Protein AF-A0A848LZT4-F1 (afdb_monomer_lite)

Structure (mmCIF, N/CA/C/O backbone):
data_AF-A0A848LZT4-F1
#
_entry.id   AF-A0A848LZT4-F1
#
loop_
_atom_site.group_PDB
_atom_site.id
_atom_site.type_symbol
_atom_site.label_atom_id
_atom_site.label_alt_id
_atom_site.label_comp_id
_atom_site.label_asym_id
_atom_site.label_entity_id
_atom_site.label_seq_id
_atom_site.pdbx_PDB_ins_code
_atom_site.Cartn_x
_atom_site.Cartn_y
_atom_site.Cartn_z
_atom_site.occupancy
_atom_site.B_iso_or_equiv
_atom_site.auth_seq_id
_atom_site.auth_comp_id
_atom_site.auth_asym_id
_atom_site.auth_atom_id
_atom_site.pdbx_PDB_model_num
ATOM 1 N N . MET A 1 1 ? 9.030 4.819 -21.493 1.00 49.38 1 MET A N 1
ATOM 2 C CA . MET A 1 1 ? 9.426 3.536 -20.877 1.00 49.38 1 MET A CA 1
ATOM 3 C C . MET A 1 1 ? 9.762 3.845 -19.435 1.00 49.38 1 MET A C 1
ATOM 5 O O . MET A 1 1 ? 10.498 4.800 -19.230 1.00 49.38 1 MET A O 1
ATOM 9 N N . GLY A 1 2 ? 9.163 3.112 -18.496 1.00 55.97 2 GLY A N 1
ATOM 10 C CA . GLY A 1 2 ? 9.463 3.181 -17.070 1.00 55.97 2 GLY A CA 1
ATOM 11 C C . GLY A 1 2 ? 9.142 4.499 -16.359 1.00 55.97 2 GLY A C 1
ATOM 12 O O . GLY A 1 2 ? 10.061 5.237 -16.019 1.00 55.97 2 GLY A O 1
ATOM 13 N N . GLU A 1 3 ? 7.863 4.843 -16.178 1.00 68.44 3 GLU A N 1
ATOM 14 C CA . GLU A 1 3 ? 7.482 6.016 -15.365 1.00 68.44 3 GLU A CA 1
ATOM 15 C C . GLU A 1 3 ? 6.528 5.650 -14.220 1.00 68.44 3 GLU A C 1
ATOM 17 O O . GLU A 1 3 ? 5.962 6.545 -13.590 1.00 68.44 3 GLU A O 1
ATOM 22 N N . TYR A 1 4 ? 6.323 4.355 -13.953 1.00 86.31 4 TYR A N 1
ATOM 23 C CA . TYR A 1 4 ? 5.372 3.902 -12.946 1.00 86.31 4 TYR A CA 1
ATOM 24 C C . TYR A 1 4 ? 6.027 3.738 -11.582 1.00 86.31 4 TYR A C 1
ATOM 26 O O . TYR A 1 4 ? 7.185 3.350 -11.496 1.00 86.31 4 TYR A O 1
ATOM 34 N N . PHE A 1 5 ? 5.292 3.988 -10.498 1.00 90.94 5 PHE A N 1
ATOM 35 C CA . PHE A 1 5 ? 5.775 3.692 -9.148 1.00 90.94 5 PHE A CA 1
ATOM 36 C C . PHE A 1 5 ? 4.751 2.905 -8.335 1.00 90.94 5 PHE A C 1
ATOM 38 O O . PHE A 1 5 ? 3.547 2.945 -8.594 1.00 90.94 5 PHE A O 1
ATOM 45 N N . LYS A 1 6 ? 5.248 2.203 -7.319 1.00 93.00 6 LYS A N 1
ATOM 46 C CA . LYS A 1 6 ? 4.436 1.650 -6.231 1.00 93.00 6 LYS A CA 1
ATOM 47 C C . LYS A 1 6 ? 4.947 2.184 -4.904 1.00 93.00 6 LYS A C 1
ATOM 49 O O . LYS A 1 6 ? 6.094 2.633 -4.809 1.00 93.00 6 LYS A O 1
ATOM 54 N N . VAL A 1 7 ? 4.104 2.108 -3.880 1.00 94.44 7 VAL A N 1
ATOM 55 C CA . VAL A 1 7 ? 4.517 2.368 -2.499 1.00 94.44 7 VAL A CA 1
ATOM 56 C C . VAL A 1 7 ? 4.701 1.032 -1.799 1.00 94.44 7 VAL A C 1
ATOM 58 O O . VAL A 1 7 ? 3.796 0.204 -1.793 1.00 94.44 7 VAL A O 1
ATOM 61 N N . PHE A 1 8 ? 5.868 0.820 -1.210 1.00 95.38 8 PHE A N 1
ATOM 62 C CA . PHE A 1 8 ? 6.237 -0.427 -0.558 1.00 95.38 8 PHE A CA 1
ATOM 63 C C . PHE A 1 8 ? 6.436 -0.205 0.931 1.00 95.38 8 PHE A C 1
ATOM 65 O O . PHE A 1 8 ? 7.190 0.680 1.336 1.00 95.38 8 PHE A O 1
ATOM 72 N N . ASN A 1 9 ? 5.832 -1.067 1.735 1.00 97.00 9 ASN A N 1
ATOM 73 C CA . ASN A 1 9 ? 6.177 -1.238 3.132 1.00 97.00 9 ASN A CA 1
ATOM 74 C C . ASN A 1 9 ? 7.187 -2.378 3.268 1.00 97.00 9 ASN A C 1
ATOM 76 O O . ASN A 1 9 ? 6.864 -3.547 3.047 1.00 97.00 9 ASN A O 1
ATOM 80 N N . LEU A 1 10 ? 8.415 -2.027 3.635 1.00 95.50 10 LEU A N 1
ATOM 81 C CA . LEU A 1 10 ? 9.546 -2.950 3.648 1.00 95.50 10 LEU A CA 1
ATOM 82 C C . LEU A 1 10 ? 9.508 -3.913 4.838 1.00 95.50 10 LEU A C 1
ATOM 84 O O . LEU A 1 10 ? 10.024 -5.024 4.738 1.00 95.50 10 LEU A O 1
ATOM 88 N N . ASP A 1 11 ? 8.893 -3.503 5.947 1.00 95.19 11 ASP A N 1
ATOM 89 C CA . ASP A 1 11 ? 8.810 -4.317 7.162 1.00 95.19 11 ASP A CA 1
ATOM 90 C C . ASP A 1 11 ? 7.744 -5.403 7.038 1.00 95.19 11 ASP A C 1
ATOM 92 O O . ASP A 1 11 ? 7.955 -6.538 7.464 1.00 95.19 11 ASP A O 1
ATOM 96 N N . ARG A 1 12 ? 6.607 -5.068 6.421 1.00 94.81 12 ARG A N 1
ATOM 97 C CA . ARG A 1 12 ? 5.489 -6.001 6.227 1.00 94.81 12 ARG A CA 1
ATOM 98 C C . ARG A 1 12 ? 5.496 -6.724 4.887 1.00 94.81 12 ARG A C 1
ATOM 100 O O . ARG A 1 12 ? 4.722 -7.660 4.721 1.00 94.81 12 ARG A O 1
ATOM 107 N N . ARG A 1 13 ? 6.360 -6.308 3.955 1.00 95.56 13 ARG A N 1
ATOM 108 C CA . ARG A 1 13 ? 6.344 -6.744 2.549 1.00 95.56 13 ARG A CA 1
ATOM 109 C C . ARG A 1 13 ? 4.976 -6.512 1.902 1.00 95.56 13 ARG A C 1
ATOM 111 O O . ARG A 1 13 ? 4.432 -7.364 1.211 1.00 95.56 13 ARG A O 1
ATOM 118 N N . GLU A 1 14 ? 4.404 -5.341 2.146 1.00 96.75 14 GLU A N 1
ATOM 119 C CA . GLU A 1 14 ? 3.117 -4.945 1.570 1.00 96.75 14 GLU A CA 1
ATOM 120 C C . GLU A 1 14 ? 3.350 -3.926 0.458 1.00 96.75 14 GLU A C 1
ATOM 122 O O . GLU A 1 14 ? 4.262 -3.099 0.549 1.00 96.75 14 GLU A O 1
ATOM 127 N N . VAL A 1 15 ? 2.531 -3.977 -0.588 1.00 95.56 15 VAL A N 1
ATOM 128 C CA . VAL A 1 15 ? 2.576 -3.021 -1.693 1.00 95.56 15 VAL A CA 1
ATOM 129 C C . VAL A 1 15 ? 1.232 -2.325 -1.858 1.00 95.56 15 VAL A C 1
ATOM 131 O O . VAL A 1 15 ? 0.172 -2.919 -1.667 1.00 95.56 15 VAL A O 1
ATOM 134 N N . LEU A 1 16 ? 1.308 -1.043 -2.196 1.00 93.88 16 LEU A N 1
ATOM 135 C CA . LEU A 1 16 ? 0.192 -0.213 -2.603 1.00 93.88 16 LEU A CA 1
ATOM 136 C C . LEU A 1 16 ? 0.403 0.208 -4.058 1.00 93.88 16 LEU A C 1
ATOM 138 O O . LEU A 1 16 ? 1.470 0.713 -4.422 1.00 93.88 16 LEU A O 1
ATOM 142 N N . ASP A 1 17 ? -0.630 0.015 -4.865 1.00 91.44 17 ASP A N 1
ATOM 143 C CA . ASP A 1 17 ? -0.713 0.313 -6.284 1.00 91.44 17 ASP A CA 1
ATOM 144 C C . ASP A 1 17 ? -1.493 1.621 -6.503 1.00 91.44 17 ASP A C 1
ATOM 146 O O . ASP A 1 17 ? -2.729 1.630 -6.465 1.00 91.44 17 ASP A O 1
ATOM 150 N N . PRO A 1 18 ? -0.799 2.739 -6.788 1.00 90.12 18 PRO A N 1
ATOM 151 C CA . PRO A 1 18 ? -1.432 4.020 -7.087 1.00 90.12 18 PRO A CA 1
ATOM 152 C C . PRO A 1 18 ? -2.488 3.974 -8.200 1.00 90.12 18 PRO A C 1
ATOM 154 O O . PRO A 1 18 ? -3.432 4.770 -8.180 1.00 90.12 18 PRO A O 1
ATOM 157 N N . SER A 1 19 ? -2.360 3.044 -9.156 1.00 86.19 19 SER A N 1
ATOM 158 C CA . SER A 1 19 ? -3.293 2.922 -10.281 1.00 86.19 19 SER A CA 1
ATOM 159 C C . SER A 1 19 ? -4.675 2.418 -9.856 1.00 86.19 19 SER A C 1
ATOM 161 O O . SER A 1 19 ? -5.680 2.819 -10.444 1.00 86.19 19 SER A O 1
ATOM 163 N N . LEU A 1 20 ? -4.740 1.600 -8.800 1.00 87.00 20 LEU A N 1
ATOM 164 C CA . LEU A 1 20 ? -6.001 1.124 -8.227 1.00 87.00 20 LEU A CA 1
ATOM 165 C C . LEU A 1 20 ? -6.682 2.214 -7.397 1.00 87.00 20 LEU A C 1
ATOM 167 O O . LEU A 1 20 ? -7.908 2.305 -7.370 1.00 87.00 20 LEU A O 1
ATOM 171 N N . LEU A 1 21 ? -5.894 3.098 -6.787 1.00 86.31 21 LEU A N 1
ATOM 172 C CA . LEU A 1 21 ? -6.409 4.169 -5.946 1.00 86.31 21 LEU A CA 1
ATOM 173 C C . LEU A 1 21 ? -6.885 5.387 -6.728 1.00 86.31 21 LEU A C 1
ATOM 175 O O . LEU A 1 21 ? -7.637 6.173 -6.177 1.00 86.31 21 LEU A O 1
ATOM 179 N N . GLY A 1 22 ? -6.510 5.598 -7.987 1.00 79.75 22 GLY A N 1
ATOM 180 C CA . GLY A 1 22 ? -6.833 6.882 -8.600 1.00 79.75 22 GLY A CA 1
ATOM 181 C C . GLY A 1 22 ? -6.256 7.110 -9.981 1.00 79.75 22 GLY A C 1
ATOM 182 O O . GLY A 1 22 ? -6.190 6.212 -10.821 1.00 79.75 22 GLY A O 1
ATOM 183 N N . GLN A 1 23 ? -5.899 8.364 -10.225 1.00 66.31 23 GLN A N 1
ATOM 184 C CA . GLN A 1 23 ? -5.009 8.763 -11.304 1.00 66.31 23 GLN A CA 1
ATOM 185 C C . GLN A 1 23 ? -3.673 9.092 -10.657 1.00 66.31 23 GLN A C 1
ATOM 187 O O . GLN A 1 23 ? -3.617 9.899 -9.737 1.00 66.31 23 GLN A O 1
ATOM 192 N N . GLY A 1 24 ? -2.609 8.435 -11.086 1.00 61.47 24 GLY A N 1
ATOM 193 C CA . GLY A 1 24 ? -1.299 8.645 -10.491 1.00 61.47 24 GLY A CA 1
ATOM 194 C C . GLY A 1 24 ? -0.421 7.482 -10.841 1.00 61.47 24 GLY A C 1
ATOM 195 O O . GLY A 1 24 ? -0.244 6.563 -10.059 1.00 61.47 24 GLY A O 1
ATOM 196 N N . LEU A 1 25 ? 0.036 7.493 -12.077 1.00 70.62 25 LEU A N 1
ATOM 197 C CA . LEU A 1 25 ? 0.943 6.481 -12.566 1.00 70.62 25 LEU A CA 1
ATOM 198 C C . LEU A 1 25 ? 2.382 6.924 -12.303 1.00 70.62 25 LEU A C 1
ATOM 200 O O . LEU A 1 25 ? 3.211 6.087 -11.980 1.00 70.62 25 LEU A O 1
ATOM 204 N N . LYS A 1 26 ? 2.641 8.236 -12.318 1.00 84.19 26 LYS A N 1
ATOM 205 C CA . LYS A 1 26 ? 3.978 8.818 -12.224 1.00 84.19 26 LYS A CA 1
ATOM 206 C C . LYS A 1 26 ? 4.197 9.520 -10.883 1.00 84.19 26 LYS A C 1
ATOM 208 O O . LYS A 1 26 ? 3.250 10.106 -10.358 1.00 84.19 26 LYS A O 1
ATOM 213 N N . PRO A 1 27 ? 5.429 9.559 -10.340 1.00 79.50 27 PRO A N 1
ATOM 214 C CA . PRO A 1 27 ? 5.707 10.246 -9.074 1.00 79.50 27 PRO A CA 1
ATOM 215 C C . PRO A 1 27 ? 5.264 11.718 -9.046 1.00 79.50 27 PRO A C 1
ATOM 217 O O . PRO A 1 27 ? 4.800 12.206 -8.019 1.00 79.50 27 PRO A O 1
ATOM 220 N N . GLY A 1 28 ? 5.342 12.421 -10.183 1.00 78.44 28 GLY A N 1
ATOM 221 C CA . GLY A 1 28 ? 4.885 13.812 -10.306 1.00 78.44 28 GLY A CA 1
ATOM 222 C C . GLY A 1 28 ? 3.376 14.010 -10.101 1.00 78.44 28 GLY A C 1
ATOM 223 O O . GLY A 1 28 ? 2.947 15.114 -9.769 1.00 78.44 28 GLY A O 1
ATOM 224 N N . ASP A 1 29 ? 2.577 12.949 -10.233 1.00 78.38 29 ASP A N 1
ATOM 225 C CA . ASP A 1 29 ? 1.125 12.988 -10.038 1.00 78.38 29 ASP A CA 1
ATOM 226 C C . ASP A 1 29 ? 0.718 12.768 -8.574 1.00 78.38 29 ASP A C 1
ATOM 228 O O . ASP A 1 29 ? -0.457 12.916 -8.240 1.00 78.38 29 ASP A O 1
ATOM 232 N N . LEU A 1 30 ? 1.664 12.430 -7.685 1.00 79.31 30 LEU A N 1
ATOM 233 C CA . LEU A 1 30 ? 1.381 12.064 -6.293 1.00 79.31 30 LEU A CA 1
ATOM 234 C C . LEU A 1 30 ? 0.525 13.122 -5.580 1.00 79.31 30 LEU A C 1
ATOM 236 O O . LEU A 1 30 ? -0.477 12.788 -4.955 1.00 79.31 30 LEU A O 1
ATOM 240 N N . GLY A 1 31 ? 0.870 14.403 -5.738 1.00 73.88 31 GLY A N 1
ATOM 241 C CA . GLY A 1 31 ? 0.141 15.515 -5.117 1.00 73.88 31 GLY A CA 1
ATOM 242 C C . GLY A 1 31 ? -1.256 15.772 -5.696 1.00 73.88 31 GLY A C 1
ATOM 243 O O . GLY A 1 31 ? -2.000 16.572 -5.139 1.00 73.88 31 GLY A O 1
ATOM 244 N N . ARG A 1 32 ? -1.616 15.120 -6.808 1.00 80.62 32 ARG A N 1
ATOM 245 C CA . ARG A 1 32 ? -2.929 15.229 -7.464 1.00 80.62 32 ARG A CA 1
ATOM 246 C C . ARG A 1 32 ? -3.804 13.996 -7.232 1.00 80.62 32 ARG A C 1
ATOM 248 O O . ARG A 1 32 ? -4.992 14.032 -7.539 1.00 80.62 32 ARG A O 1
ATOM 255 N N . ASN A 1 33 ? -3.240 12.917 -6.689 1.00 85.12 33 ASN A N 1
ATOM 256 C CA . ASN A 1 33 ? -3.970 11.693 -6.392 1.00 85.12 33 ASN A CA 1
ATOM 257 C C . ASN A 1 33 ? -4.548 11.748 -4.970 1.00 85.12 33 ASN A C 1
ATOM 259 O O . ASN A 1 33 ? -3.954 11.238 -4.020 1.00 85.12 33 ASN A O 1
ATOM 263 N N . GLU A 1 34 ? -5.718 12.375 -4.832 1.00 88.25 34 GLU A N 1
ATOM 264 C CA . GLU A 1 34 ? -6.409 12.549 -3.546 1.00 88.25 34 GLU A CA 1
ATOM 265 C C . GLU A 1 34 ? -6.558 11.224 -2.786 1.00 88.25 34 GLU A C 1
ATOM 267 O O . GLU A 1 34 ? -6.181 11.123 -1.623 1.00 88.25 34 GLU A O 1
ATOM 272 N N . ARG A 1 35 ? -7.004 10.167 -3.465 1.00 89.25 35 ARG A N 1
ATOM 273 C CA . ARG A 1 35 ? -7.227 8.848 -2.859 1.00 89.25 35 ARG A CA 1
ATOM 274 C C . ARG A 1 35 ? -5.948 8.166 -2.397 1.00 89.25 35 ARG A C 1
ATOM 276 O O . ARG A 1 35 ? -5.961 7.505 -1.363 1.00 89.25 35 ARG A O 1
ATOM 283 N N . LEU A 1 36 ? -4.839 8.337 -3.115 1.00 91.31 36 LEU A N 1
ATOM 284 C CA . LEU A 1 36 ? -3.540 7.864 -2.641 1.00 91.31 36 LEU A CA 1
ATOM 285 C C . LEU A 1 36 ? -3.101 8.626 -1.388 1.00 91.31 36 LEU A C 1
ATOM 287 O O . LEU A 1 36 ? -2.618 8.013 -0.441 1.00 91.31 36 LEU A O 1
ATOM 291 N N . MET A 1 37 ? -3.325 9.938 -1.336 1.00 91.31 37 MET A N 1
ATOM 292 C CA . MET A 1 37 ? -3.026 10.727 -0.140 1.00 91.31 37 MET A CA 1
ATOM 293 C C . MET A 1 37 ? -3.913 10.335 1.047 1.00 91.31 37 MET A C 1
ATOM 295 O O . MET A 1 37 ? -3.416 10.214 2.168 1.00 91.31 37 MET A O 1
ATOM 299 N N . MET A 1 38 ? -5.197 10.063 0.811 1.00 91.88 38 MET A N 1
ATOM 300 C CA . MET A 1 38 ? -6.119 9.532 1.817 1.00 91.88 38 MET A CA 1
ATOM 301 C C . MET A 1 38 ? -5.682 8.147 2.305 1.00 91.88 38 MET A C 1
ATOM 303 O O . MET A 1 38 ? -5.624 7.925 3.510 1.00 91.88 38 MET A O 1
ATOM 307 N N . ALA A 1 39 ? -5.297 7.248 1.395 1.00 93.56 39 ALA A N 1
ATOM 308 C CA . ALA A 1 39 ? -4.772 5.923 1.717 1.00 93.56 39 ALA A CA 1
ATOM 309 C C . ALA A 1 39 ? -3.497 5.989 2.560 1.00 93.56 39 ALA A C 1
ATOM 311 O O . ALA A 1 39 ? -3.411 5.333 3.596 1.00 93.56 39 ALA A O 1
ATOM 312 N N . LEU A 1 40 ? -2.529 6.824 2.175 1.00 93.75 40 LEU A N 1
ATOM 313 C CA . LEU A 1 40 ? -1.315 7.031 2.965 1.00 93.75 40 LEU A CA 1
ATOM 314 C C . LEU A 1 40 ? 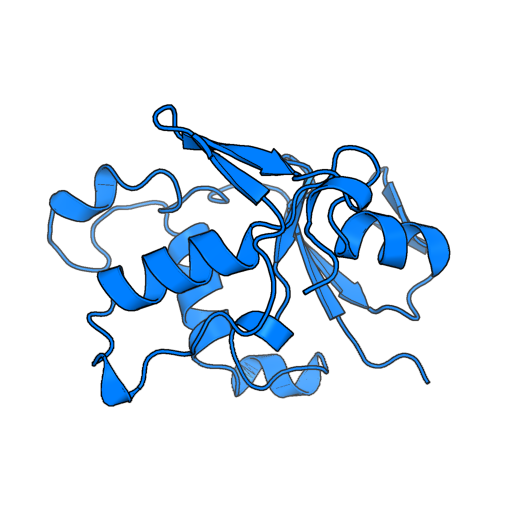-1.640 7.640 4.331 1.00 93.75 40 LEU A C 1
ATOM 316 O O . LEU A 1 40 ? -1.102 7.196 5.338 1.00 93.75 40 LEU A O 1
ATOM 320 N N . THR A 1 41 ? -2.565 8.597 4.396 1.00 91.88 41 THR A N 1
ATOM 321 C CA . THR A 1 41 ? -3.009 9.183 5.668 1.00 91.88 41 THR A CA 1
ATOM 322 C C . THR A 1 41 ? -3.635 8.119 6.570 1.00 91.88 41 THR A C 1
ATOM 324 O O . THR A 1 41 ? -3.296 8.040 7.748 1.00 91.88 41 THR A O 1
ATOM 327 N N . TYR A 1 42 ? -4.489 7.261 6.012 1.00 92.06 42 TYR A N 1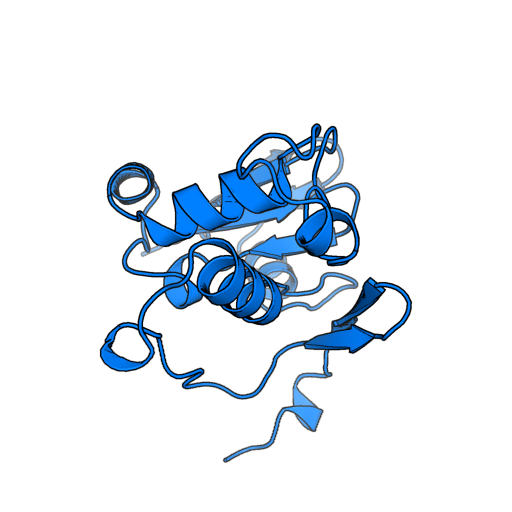
ATOM 328 C CA . TYR A 1 42 ? -5.162 6.171 6.713 1.00 92.06 42 TYR A CA 1
ATOM 329 C C . TYR A 1 42 ? -4.181 5.115 7.240 1.00 92.06 42 TYR A C 1
ATOM 331 O O . TYR A 1 42 ? -4.228 4.738 8.411 1.00 92.06 42 TYR A O 1
ATOM 339 N N . LEU A 1 43 ? -3.243 4.680 6.394 1.00 94.94 43 LEU A N 1
ATOM 340 C CA . LEU A 1 43 ? -2.238 3.664 6.716 1.00 94.94 43 LEU A CA 1
ATOM 341 C C . LEU A 1 43 ? -1.198 4.150 7.733 1.00 94.94 43 LEU A C 1
ATOM 343 O O . LEU A 1 43 ? -0.719 3.359 8.546 1.00 94.94 43 LEU A O 1
ATOM 347 N N . LEU A 1 44 ? -0.822 5.430 7.680 1.00 94.00 44 LEU A N 1
ATOM 348 C CA . LEU A 1 44 ? 0.232 6.007 8.523 1.00 94.00 44 LEU A CA 1
ATOM 349 C C . LEU A 1 44 ? -0.288 6.551 9.859 1.00 94.00 44 LEU A C 1
ATOM 351 O O . LEU A 1 44 ? 0.506 6.765 10.784 1.00 94.00 44 LEU A O 1
ATOM 355 N N . ALA A 1 45 ? -1.599 6.776 9.974 1.00 89.31 45 ALA A N 1
ATOM 356 C CA . ALA A 1 45 ? -2.225 7.346 11.159 1.00 89.31 45 ALA A CA 1
ATOM 357 C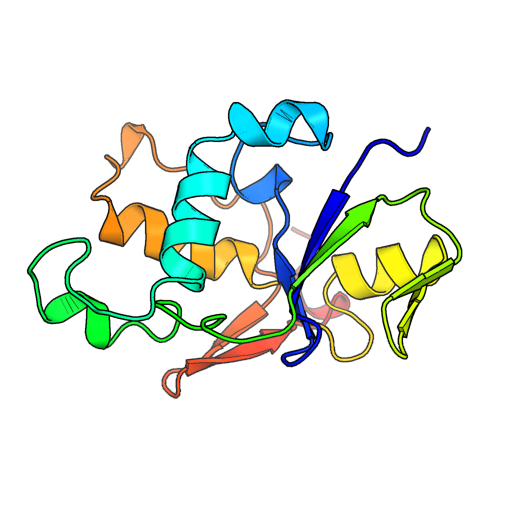 C . ALA A 1 45 ? -1.858 6.565 12.431 1.00 89.31 45 ALA A C 1
ATOM 359 O O . ALA A 1 45 ? -2.079 5.363 12.532 1.00 89.31 45 ALA A O 1
ATOM 360 N N . ARG A 1 46 ? -1.302 7.258 13.431 1.00 77.94 46 ARG A N 1
ATOM 361 C CA . ARG A 1 46 ? -0.925 6.650 14.721 1.00 77.94 46 ARG A CA 1
ATOM 362 C C . ARG A 1 46 ? -1.967 6.849 15.817 1.00 77.94 46 ARG A C 1
ATOM 364 O O . ARG A 1 46 ? -2.065 6.036 16.730 1.00 77.94 46 ARG A O 1
ATOM 371 N N . SER A 1 47 ? -2.722 7.944 15.765 1.00 66.81 47 SER A N 1
ATOM 372 C CA . SER A 1 47 ? -3.748 8.274 16.755 1.00 66.81 47 SER A CA 1
ATOM 373 C C . SER A 1 47 ? -5.116 8.375 16.091 1.00 66.81 47 SER A C 1
ATOM 375 O O . SER A 1 47 ? -5.291 9.070 15.092 1.00 66.81 47 SER A O 1
ATOM 377 N N . GLY A 1 48 ? -6.106 7.699 16.679 1.00 56.34 48 GLY A N 1
ATOM 378 C CA . GLY A 1 48 ? -7.481 7.587 16.174 1.00 56.34 48 GLY A CA 1
ATOM 379 C C . GLY A 1 48 ? -8.327 8.860 16.273 1.00 56.34 48 GLY A C 1
ATOM 380 O O . GLY A 1 48 ? -9.543 8.768 16.405 1.00 56.34 48 GLY A O 1
ATOM 381 N N . THR A 1 49 ? -7.709 10.040 16.262 1.00 53.78 49 THR A N 1
ATOM 382 C CA . THR A 1 49 ? -8.404 11.334 16.332 1.00 53.78 49 THR A CA 1
ATOM 383 C C . THR A 1 49 ? -8.636 11.967 14.966 1.00 53.78 49 THR A C 1
ATOM 385 O O . THR A 1 49 ? -9.250 13.025 14.917 1.00 53.78 49 THR A O 1
ATOM 388 N N . LEU A 1 50 ? -8.208 11.334 13.866 1.00 56.56 50 LEU A N 1
ATOM 389 C CA . LEU A 1 50 ? -8.443 11.859 12.514 1.00 56.56 50 LEU A CA 1
ATOM 390 C C . LEU A 1 50 ? -9.937 12.075 12.200 1.00 56.56 50 LEU A C 1
ATOM 392 O O . LEU A 1 50 ? -10.251 12.974 11.432 1.00 56.56 50 LEU A O 1
ATOM 396 N N . SER A 1 51 ? -10.851 11.319 12.827 1.00 54.47 51 SER A N 1
ATOM 397 C CA . SER A 1 51 ? -12.306 11.492 12.649 1.00 54.47 51 SER A CA 1
ATOM 398 C C . SER A 1 51 ? -13.139 11.459 13.941 1.00 54.47 51 SER A C 1
ATOM 400 O O . SER A 1 51 ? -14.364 11.406 13.884 1.00 54.47 51 SER A O 1
ATOM 402 N N . GLY A 1 52 ? -12.520 11.490 15.128 1.00 51.00 52 GLY A N 1
ATOM 403 C CA . GLY A 1 52 ? -13.245 11.587 16.409 1.00 51.00 52 GLY A CA 1
ATOM 404 C C . GLY A 1 52 ? -14.153 10.398 16.779 1.00 51.00 52 GLY A C 1
ATOM 405 O O . GLY A 1 52 ? -14.799 10.441 17.826 1.00 51.00 52 GLY A O 1
ATOM 406 N N . THR A 1 53 ? -14.201 9.321 15.986 1.00 53.31 53 THR A N 1
ATOM 407 C CA . THR A 1 53 ? -15.068 8.160 16.245 1.00 53.31 53 THR A CA 1
ATOM 408 C C . THR A 1 53 ? -14.253 6.892 16.522 1.00 53.31 53 THR A C 1
ATOM 410 O O . THR A 1 53 ? -13.356 6.508 15.775 1.00 53.31 53 THR A O 1
ATOM 413 N N . ARG A 1 54 ? -14.573 6.194 17.624 1.00 58.56 54 ARG A N 1
ATOM 414 C CA . ARG A 1 54 ? -13.901 4.942 18.040 1.00 58.56 54 ARG A CA 1
ATOM 415 C C . ARG A 1 54 ? -14.075 3.780 17.052 1.00 58.56 54 ARG A C 1
ATOM 417 O O . ARG A 1 54 ? -13.321 2.817 17.134 1.00 58.56 54 ARG A O 1
ATOM 424 N N . ARG A 1 55 ? -15.058 3.850 16.148 1.00 60.56 55 ARG A N 1
ATOM 425 C CA . ARG A 1 55 ? -15.468 2.740 15.270 1.00 60.56 55 ARG A CA 1
ATOM 426 C C . ARG A 1 55 ? -14.349 2.279 14.330 1.00 60.56 55 ARG A C 1
ATOM 428 O O . ARG A 1 55 ? -14.219 1.087 14.095 1.00 60.56 55 ARG A O 1
ATOM 435 N N . HIS A 1 56 ? -13.502 3.198 13.874 1.00 64.19 56 HIS A N 1
ATOM 436 C CA . HIS A 1 56 ? -12.442 2.897 12.906 1.00 64.19 56 HIS A CA 1
ATOM 437 C C . HIS A 1 56 ? -11.131 2.421 13.546 1.00 64.19 56 HIS A C 1
ATOM 439 O O . HIS A 1 56 ? -10.239 1.963 12.846 1.00 64.19 56 HIS A O 1
ATOM 445 N N . GLN A 1 57 ? -11.020 2.447 14.880 1.00 63.31 57 GLN A N 1
ATOM 446 C CA . GLN A 1 57 ? -9.861 1.872 15.581 1.00 63.31 57 GLN A CA 1
ATOM 447 C C . GLN A 1 57 ? -9.841 0.335 15.534 1.00 63.31 57 GLN A C 1
ATOM 449 O O . GLN A 1 57 ? -8.854 -0.271 15.937 1.00 63.31 57 GLN A O 1
ATOM 454 N N . GLN A 1 58 ? -10.935 -0.289 15.087 1.00 78.38 58 GLN A N 1
ATOM 455 C CA . GLN A 1 58 ? -11.056 -1.739 14.932 1.00 78.38 58 GLN A CA 1
ATOM 456 C C . GLN A 1 58 ? -10.780 -2.208 13.498 1.00 78.38 58 GLN A C 1
ATOM 458 O O . GLN A 1 58 ? -10.704 -3.413 13.275 1.00 78.38 58 GLN A O 1
ATOM 463 N N . ASP A 1 59 ? -10.634 -1.291 12.533 1.00 87.75 59 ASP A N 1
ATOM 464 C CA . ASP A 1 59 ? -10.271 -1.667 11.169 1.00 87.75 59 ASP A CA 1
ATOM 465 C C . ASP A 1 59 ? -8.786 -2.086 11.124 1.00 87.75 59 ASP A C 1
ATOM 467 O O . ASP A 1 59 ? -7.915 -1.273 11.449 1.00 87.75 59 ASP A O 1
ATOM 471 N N . PRO A 1 60 ? -8.462 -3.323 10.701 1.00 91.88 60 PRO A N 1
ATOM 472 C CA . PRO A 1 60 ? -7.083 -3.807 10.615 1.00 91.88 60 PRO A CA 1
ATOM 473 C C . PRO A 1 60 ? -6.192 -3.059 9.604 1.00 91.88 60 PRO A C 1
ATOM 475 O O . PRO A 1 60 ? -4.970 -3.273 9.599 1.00 91.88 60 PRO A O 1
ATOM 478 N N . MET A 1 61 ? -6.766 -2.234 8.722 1.00 93.19 61 MET A N 1
ATOM 479 C CA . MET A 1 61 ? -6.031 -1.365 7.797 1.00 93.19 61 MET A CA 1
ATOM 480 C C . MET A 1 61 ? -5.667 -0.007 8.420 1.00 93.19 61 MET A C 1
ATOM 482 O O . MET A 1 61 ? -4.672 0.595 8.005 1.00 93.19 61 MET A O 1
ATOM 486 N N . PHE A 1 62 ? -6.407 0.479 9.425 1.00 92.06 62 PHE A N 1
ATOM 487 C CA . PHE A 1 62 ? -6.130 1.779 10.044 1.00 92.06 62 PHE A CA 1
ATOM 488 C C . PHE A 1 62 ? -4.790 1.755 10.785 1.00 92.06 62 PHE A C 1
ATOM 490 O O . PHE A 1 62 ? -4.551 0.908 11.646 1.00 92.06 62 PHE A O 1
ATOM 497 N N . GLY A 1 63 ? -3.889 2.682 10.453 1.00 92.00 63 GLY A N 1
ATOM 498 C CA . GLY A 1 63 ? -2.574 2.777 11.094 1.00 92.00 63 GLY A CA 1
ATOM 499 C C . GLY A 1 63 ? -1.654 1.574 10.862 1.00 92.00 63 GLY A C 1
ATOM 500 O O . GLY A 1 63 ? -0.627 1.443 11.533 1.00 92.00 63 GLY A O 1
ATOM 501 N N . ARG A 1 64 ? -1.988 0.692 9.912 1.00 93.75 64 ARG A N 1
ATOM 502 C CA . ARG A 1 64 ? -1.275 -0.567 9.645 1.00 93.75 64 ARG A CA 1
ATOM 503 C C . ARG A 1 64 ? 0.220 -0.379 9.374 1.00 93.75 64 ARG A C 1
ATOM 505 O O . ARG A 1 64 ? 1.025 -1.250 9.715 1.00 93.75 64 ARG A O 1
ATOM 512 N N . TRP A 1 65 ? 0.577 0.744 8.755 1.00 96.69 65 TRP A N 1
ATOM 513 C CA . TRP A 1 65 ? 1.942 1.108 8.373 1.00 96.69 65 TRP A CA 1
ATOM 514 C C . TRP A 1 65 ? 2.584 2.116 9.336 1.00 96.69 65 TRP A C 1
ATOM 516 O O . TRP A 1 65 ? 3.693 2.594 9.094 1.00 96.69 65 TRP A O 1
ATOM 526 N N . SER A 1 66 ? 1.914 2.463 10.438 1.00 94.38 66 SER A N 1
ATOM 527 C CA . SER A 1 66 ? 2.399 3.487 11.357 1.00 94.38 66 SER A CA 1
ATOM 528 C C . SER A 1 66 ? 3.750 3.103 11.975 1.00 94.38 66 SER A C 1
ATOM 530 O O . SER A 1 66 ? 3.896 2.049 12.596 1.00 94.38 66 SER A O 1
ATOM 532 N N . GLY A 1 67 ? 4.749 3.974 11.799 1.00 94.44 67 GLY A N 1
ATOM 533 C CA . GLY A 1 67 ? 6.104 3.796 12.332 1.00 94.44 67 GLY A CA 1
ATOM 534 C C . GLY A 1 67 ? 6.990 2.789 11.586 1.00 94.44 67 GLY A C 1
ATOM 535 O O . GLY A 1 67 ? 8.058 2.466 12.098 1.00 94.44 67 GLY A O 1
ATOM 536 N N . GLN A 1 68 ? 6.571 2.295 10.418 1.00 95.94 68 GLN A N 1
ATOM 537 C CA . GLN A 1 68 ? 7.311 1.300 9.627 1.00 95.94 68 GLN A CA 1
ATOM 538 C C . GLN A 1 68 ? 8.131 1.945 8.496 1.00 95.94 68 GLN A C 1
ATOM 540 O O . GLN A 1 68 ? 7.924 3.105 8.130 1.00 95.94 68 GLN A O 1
ATOM 545 N N . ARG A 1 69 ? 9.080 1.188 7.934 1.00 95.75 69 ARG A N 1
ATOM 546 C CA . ARG A 1 69 ? 9.927 1.599 6.804 1.00 95.75 69 ARG A CA 1
ATOM 547 C C . ARG A 1 69 ? 9.151 1.502 5.496 1.00 95.75 69 ARG A C 1
ATOM 549 O O . ARG A 1 69 ? 8.791 0.411 5.056 1.00 95.75 69 ARG A O 1
ATOM 556 N N . ILE A 1 70 ? 8.926 2.647 4.860 1.00 95.62 70 ILE A N 1
ATOM 557 C CA . ILE A 1 70 ? 8.113 2.768 3.647 1.00 95.62 70 ILE A CA 1
ATOM 558 C C . ILE A 1 70 ? 8.908 3.527 2.593 1.00 95.62 70 ILE A C 1
ATOM 560 O O . ILE A 1 70 ? 9.619 4.479 2.911 1.00 95.62 70 ILE A O 1
ATOM 564 N N . THR A 1 71 ? 8.794 3.105 1.341 1.00 93.69 71 THR A N 1
ATOM 565 C CA . THR A 1 71 ? 9.485 3.730 0.212 1.00 93.69 71 THR A CA 1
ATOM 566 C C . THR A 1 71 ? 8.595 3.758 -1.025 1.00 93.69 71 THR A C 1
ATOM 568 O O . THR A 1 71 ? 7.638 2.993 -1.133 1.00 93.69 71 THR A O 1
ATOM 571 N N . MET A 1 72 ? 8.917 4.634 -1.971 1.00 92.19 72 MET A N 1
ATOM 572 C CA . MET A 1 72 ? 8.340 4.631 -3.312 1.00 92.19 72 MET A CA 1
ATOM 573 C C . MET A 1 72 ? 9.424 4.199 -4.286 1.00 92.19 72 MET A C 1
ATOM 575 O O . MET A 1 72 ? 10.507 4.782 -4.288 1.00 92.19 72 MET A O 1
ATOM 579 N N . VAL A 1 73 ? 9.145 3.186 -5.102 1.00 91.94 73 VAL A N 1
ATOM 580 C CA . VAL A 1 73 ? 10.124 2.670 -6.068 1.00 91.94 73 VAL A CA 1
ATOM 581 C C . VAL A 1 73 ? 9.510 2.691 -7.454 1.00 91.94 73 VAL A C 1
ATOM 583 O O . VAL A 1 73 ? 8.396 2.193 -7.652 1.00 91.94 73 VAL A O 1
ATOM 586 N N . GLY A 1 74 ? 10.238 3.303 -8.386 1.00 90.75 74 GLY A N 1
ATOM 587 C CA . GLY A 1 74 ? 9.887 3.319 -9.799 1.00 90.75 74 GLY A CA 1
ATOM 588 C C . GLY A 1 74 ? 10.231 1.997 -10.481 1.00 90.75 74 GLY A C 1
ATOM 589 O O . GLY A 1 74 ? 11.195 1.344 -10.094 1.00 90.75 74 GLY A O 1
ATOM 590 N N . ASP A 1 75 ? 9.471 1.630 -11.502 1.00 89.44 75 ASP A N 1
ATOM 591 C CA . ASP A 1 75 ? 9.692 0.441 -12.335 1.00 89.44 75 ASP A CA 1
ATOM 592 C C . ASP A 1 75 ? 11.060 0.434 -13.040 1.00 89.44 75 ASP A C 1
ATOM 594 O O . ASP A 1 75 ? 11.683 -0.614 -13.169 1.00 89.44 75 ASP A O 1
ATOM 598 N N . ALA A 1 76 ? 11.573 1.606 -13.420 1.00 88.25 76 ALA A N 1
ATOM 599 C CA . ALA A 1 76 ? 12.910 1.760 -13.999 1.00 88.25 76 ALA A CA 1
ATOM 600 C C . ALA A 1 76 ? 14.052 1.856 -12.967 1.00 88.25 76 ALA A C 1
ATOM 602 O O . ALA A 1 76 ? 15.210 2.048 -13.346 1.00 88.25 76 ALA A O 1
ATOM 603 N N . PHE A 1 77 ? 13.763 1.806 -11.662 1.00 89.38 77 PHE A N 1
ATOM 604 C CA . PHE A 1 77 ? 14.804 1.946 -10.647 1.00 89.38 77 PHE A CA 1
ATOM 605 C C . PHE A 1 77 ? 15.642 0.668 -10.536 1.00 89.38 77 PHE A C 1
ATOM 607 O O . PHE A 1 77 ? 15.122 -0.418 -10.296 1.00 89.38 77 PHE A O 1
ATOM 614 N N . SER A 1 78 ? 16.961 0.829 -10.624 1.00 91.06 78 SER A N 1
ATOM 615 C CA . SER A 1 78 ? 17.936 -0.224 -10.355 1.00 91.06 78 SER A CA 1
ATOM 616 C C . SER A 1 78 ? 18.872 0.240 -9.243 1.00 91.06 78 SER A C 1
ATOM 618 O O . SER A 1 78 ? 19.441 1.332 -9.313 1.00 91.06 78 SER A O 1
ATOM 620 N N . GLY A 1 79 ? 19.002 -0.559 -8.186 1.00 92.44 79 GLY A N 1
ATOM 621 C CA . GLY A 1 79 ? 19.796 -0.196 -7.015 1.00 92.44 79 GLY A CA 1
ATOM 622 C C . GLY A 1 79 ? 19.328 -0.896 -5.747 1.00 92.44 79 GLY A C 1
ATOM 623 O O . GLY A 1 79 ? 18.765 -1.987 -5.794 1.00 92.44 79 GLY A O 1
ATOM 624 N N . SER A 1 80 ? 19.558 -0.277 -4.591 1.00 89.75 80 SER A N 1
ATOM 625 C CA . SER A 1 80 ? 19.139 -0.825 -3.300 1.00 89.75 80 SER A CA 1
ATOM 626 C C . SER A 1 80 ? 18.417 0.202 -2.433 1.00 89.75 80 SER A C 1
ATOM 628 O O . SER A 1 80 ? 18.591 1.413 -2.561 1.00 89.75 80 SER A O 1
ATOM 630 N N . THR A 1 81 ? 17.564 -0.291 -1.537 1.00 86.19 81 THR A N 1
ATOM 631 C CA . THR A 1 81 ? 16.929 0.497 -0.474 1.00 86.19 81 THR A CA 1
ATOM 632 C C . THR A 1 81 ? 17.028 -0.293 0.824 1.00 86.19 81 THR A C 1
ATOM 634 O O . THR A 1 81 ? 16.320 -1.282 1.017 1.00 86.19 81 THR A O 1
ATOM 637 N N . GLY A 1 82 ? 17.940 0.119 1.706 1.00 84.38 82 GLY A N 1
ATOM 638 C CA . GLY A 1 82 ? 18.343 -0.708 2.843 1.00 84.38 82 GLY A CA 1
ATOM 639 C C . GLY A 1 82 ? 18.995 -2.005 2.357 1.00 84.38 82 GLY A C 1
ATOM 640 O O . GLY A 1 82 ? 19.923 -1.969 1.556 1.00 84.38 82 GLY A O 1
ATOM 641 N N . GLU A 1 83 ? 18.483 -3.143 2.820 1.00 86.19 83 GLU A N 1
ATOM 642 C CA . GLU A 1 83 ? 18.982 -4.482 2.463 1.00 86.19 83 GLU A CA 1
ATOM 643 C C . GLU A 1 83 ? 18.321 -5.063 1.201 1.00 86.19 83 GLU A C 1
ATOM 645 O O . GLU A 1 83 ? 18.706 -6.131 0.731 1.00 86.19 83 GLU A O 1
ATOM 650 N N . LEU A 1 84 ? 17.309 -4.387 0.650 1.00 88.19 84 LEU A N 1
ATOM 651 C CA . LEU A 1 84 ? 16.578 -4.868 -0.518 1.00 88.19 84 LEU A CA 1
ATOM 652 C C . LEU A 1 84 ? 17.212 -4.336 -1.799 1.00 88.19 84 LEU A C 1
ATOM 654 O O . LEU A 1 84 ? 17.341 -3.123 -1.970 1.00 88.19 84 LEU A O 1
ATOM 658 N N . SER A 1 85 ? 17.547 -5.242 -2.715 1.00 91.50 85 SER A N 1
ATOM 659 C CA . SER A 1 85 ? 17.881 -4.911 -4.099 1.00 91.50 85 SER A CA 1
ATOM 660 C C . SER A 1 85 ? 16.621 -4.711 -4.939 1.00 91.50 85 SER A C 1
ATOM 662 O O . SER A 1 85 ? 15.549 -5.254 -4.629 1.00 91.50 85 SER A O 1
ATOM 664 N N . TRP A 1 86 ? 16.778 -3.920 -5.994 1.00 91.75 86 TRP A N 1
ATOM 665 C CA . TRP A 1 86 ? 15.771 -3.596 -6.988 1.00 91.75 86 TRP A CA 1
ATOM 666 C C . TRP A 1 86 ? 16.382 -3.683 -8.384 1.00 91.75 86 TRP A C 1
ATOM 668 O O . TRP A 1 86 ? 17.440 -3.114 -8.658 1.00 91.75 86 TRP A O 1
ATOM 678 N N . ASP A 1 87 ? 15.666 -4.386 -9.241 1.00 91.56 87 ASP A N 1
ATOM 679 C CA . ASP A 1 87 ? 15.750 -4.392 -10.693 1.00 91.56 87 ASP A CA 1
ATOM 680 C C . ASP A 1 87 ? 14.308 -4.508 -11.221 1.00 91.56 87 ASP A C 1
ATOM 682 O O . ASP A 1 87 ? 13.363 -4.613 -10.429 1.00 91.56 87 ASP A O 1
ATOM 686 N N . GLU A 1 88 ? 14.126 -4.451 -12.538 1.00 88.31 88 GLU A N 1
ATOM 687 C CA . GLU A 1 88 ? 12.800 -4.461 -13.169 1.00 88.31 88 GLU A CA 1
ATOM 688 C C . GLU A 1 88 ? 12.000 -5.735 -12.833 1.00 88.31 88 GLU A C 1
ATOM 690 O O . GLU A 1 88 ? 10.819 -5.658 -12.479 1.00 88.31 88 GLU A O 1
ATOM 695 N N . ASP A 1 89 ? 12.653 -6.899 -12.841 1.00 88.69 89 ASP A N 1
ATOM 696 C CA . ASP A 1 89 ? 12.027 -8.191 -12.535 1.00 88.69 89 ASP A CA 1
ATOM 697 C C . ASP A 1 89 ? 11.597 -8.273 -11.065 1.00 88.69 89 ASP A C 1
ATOM 699 O O . ASP A 1 89 ? 10.477 -8.674 -10.731 1.00 88.69 89 ASP A O 1
ATOM 703 N N . THR A 1 90 ? 12.477 -7.845 -10.163 1.00 89.69 90 THR A N 1
ATOM 704 C CA . THR A 1 90 ? 12.224 -7.793 -8.726 1.00 89.69 90 THR A CA 1
ATOM 705 C C . THR A 1 90 ? 11.114 -6.802 -8.410 1.00 89.69 90 THR A C 1
ATOM 707 O O . THR A 1 90 ? 10.244 -7.099 -7.590 1.00 89.69 90 THR A O 1
ATOM 710 N N . TRP A 1 91 ? 11.120 -5.627 -9.043 1.00 91.62 91 TRP A N 1
ATOM 711 C CA . TRP A 1 91 ? 10.053 -4.646 -8.889 1.00 91.62 91 TRP A CA 1
ATOM 712 C C . TRP A 1 91 ? 8.717 -5.235 -9.333 1.00 91.62 91 TRP A C 1
ATOM 714 O O . TRP A 1 91 ? 7.763 -5.191 -8.558 1.00 91.62 91 TRP A O 1
ATOM 724 N N . THR A 1 92 ? 8.672 -5.856 -10.514 1.00 88.75 92 THR A N 1
ATOM 725 C CA . THR A 1 92 ? 7.457 -6.455 -11.087 1.00 88.75 92 THR A CA 1
ATOM 726 C C . THR A 1 92 ? 6.909 -7.550 -10.181 1.00 88.75 92 THR A C 1
ATOM 728 O O . THR A 1 92 ? 5.759 -7.485 -9.749 1.00 88.75 92 THR A O 1
ATOM 731 N N . SER A 1 93 ? 7.761 -8.494 -9.777 1.00 88.56 93 SER A N 1
ATOM 732 C CA . SER A 1 93 ? 7.392 -9.586 -8.872 1.00 88.56 93 SER A CA 1
ATOM 733 C C . SER A 1 93 ? 6.790 -9.070 -7.560 1.00 88.56 93 SER A C 1
ATOM 735 O O . SER A 1 93 ? 5.711 -9.499 -7.143 1.00 88.56 93 SER A O 1
ATOM 737 N N . ARG A 1 94 ? 7.436 -8.088 -6.917 1.00 91.12 94 ARG A N 1
ATOM 738 C CA . ARG A 1 94 ? 6.940 -7.502 -5.661 1.00 91.12 94 ARG A CA 1
ATOM 739 C C . ARG A 1 94 ? 5.657 -6.698 -5.869 1.00 91.12 94 ARG A C 1
ATOM 741 O O . ARG A 1 94 ? 4.753 -6.777 -5.041 1.00 91.12 94 ARG A O 1
ATOM 748 N N . ALA A 1 95 ? 5.572 -5.941 -6.962 1.00 86.62 95 ALA A N 1
ATOM 749 C CA . ALA A 1 95 ? 4.420 -5.120 -7.322 1.00 86.62 95 ALA A CA 1
ATOM 750 C C . ALA A 1 95 ? 3.159 -5.946 -7.609 1.00 86.62 95 ALA A C 1
ATOM 752 O O . ALA A 1 95 ? 2.051 -5.461 -7.395 1.00 86.62 95 ALA A O 1
ATOM 753 N N . GLU A 1 96 ? 3.317 -7.188 -8.062 1.00 84.81 96 GLU A N 1
ATOM 754 C CA . GLU A 1 96 ? 2.213 -8.115 -8.336 1.00 84.81 96 GLU A CA 1
ATOM 755 C C . GLU A 1 96 ? 1.808 -8.976 -7.124 1.00 84.81 96 GLU A C 1
ATOM 757 O O . GLU A 1 96 ? 0.901 -9.816 -7.223 1.00 84.81 96 GLU A O 1
ATOM 762 N N . GLY A 1 97 ? 2.454 -8.756 -5.972 1.00 79.81 97 GLY A N 1
ATOM 763 C CA . GLY A 1 97 ? 2.220 -9.521 -4.748 1.00 79.81 97 GLY A CA 1
ATOM 764 C C . GLY A 1 97 ? 2.823 -10.927 -4.793 1.00 79.81 97 GLY A C 1
ATOM 765 O O . GLY A 1 97 ? 2.214 -11.871 -4.293 1.00 79.81 97 GLY A O 1
ATOM 766 N N . SER A 1 98 ? 3.993 -11.079 -5.419 1.00 81.38 98 SER A N 1
ATOM 767 C CA . SER A 1 98 ? 4.764 -12.328 -5.455 1.00 81.38 98 SER A CA 1
ATOM 768 C C . SER A 1 98 ? 5.971 -12.273 -4.506 1.00 81.38 98 SER A C 1
ATOM 770 O O . SER A 1 98 ? 6.310 -11.235 -3.939 1.00 81.38 98 SER A O 1
ATOM 772 N N . GLY A 1 99 ? 6.641 -13.409 -4.277 1.00 80.81 99 GLY A N 1
ATOM 773 C CA . GLY A 1 99 ? 7.899 -13.434 -3.513 1.00 80.81 99 GLY A CA 1
ATOM 774 C C . GLY A 1 99 ? 7.759 -13.039 -2.034 1.00 80.81 99 GLY A C 1
ATOM 775 O O . GLY A 1 99 ? 8.635 -12.371 -1.480 1.00 80.81 99 GLY A O 1
ATOM 776 N N . ASN A 1 100 ? 6.663 -13.458 -1.392 1.00 88.56 100 ASN A N 1
ATOM 777 C CA . ASN A 1 100 ? 6.250 -13.074 -0.031 1.00 88.56 100 ASN A CA 1
ATOM 778 C C . ASN A 1 100 ? 5.834 -11.605 0.121 1.00 88.56 100 ASN A C 1
ATOM 780 O O . ASN A 1 100 ? 5.781 -11.114 1.249 1.00 88.56 100 ASN A O 1
ATOM 784 N N . TRP A 1 101 ? 5.566 -10.909 -0.984 1.00 94.00 101 TRP A N 1
ATOM 785 C 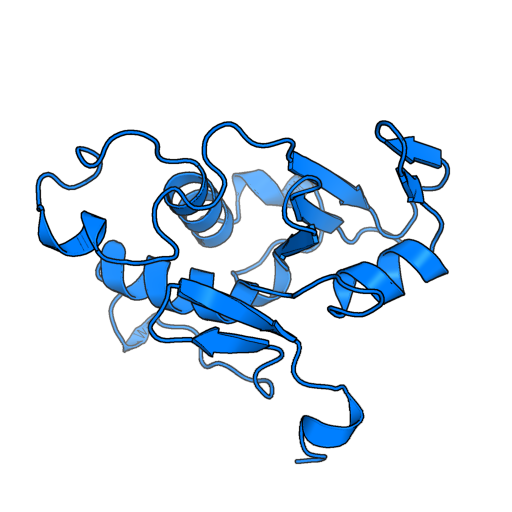CA . TRP A 1 101 ? 4.901 -9.615 -0.953 1.00 94.00 101 TRP A CA 1
ATOM 786 C C . TRP A 1 101 ? 3.400 -9.785 -1.105 1.00 94.00 101 TRP A C 1
ATOM 788 O O . TRP A 1 101 ? 2.936 -10.765 -1.681 1.00 94.00 101 TRP A O 1
ATOM 798 N N . VAL A 1 102 ? 2.633 -8.833 -0.590 1.00 95.06 102 VAL A N 1
ATOM 799 C CA . VAL A 1 102 ? 1.181 -8.827 -0.750 1.00 95.06 102 VAL A CA 1
ATOM 800 C C . VAL A 1 102 ? 0.694 -7.450 -1.169 1.00 95.06 102 VAL A C 1
ATOM 802 O O . VAL A 1 102 ? 1.034 -6.440 -0.555 1.00 95.06 102 VAL A O 1
ATOM 805 N N . ASP A 1 103 ? -0.098 -7.419 -2.236 1.00 93.94 103 ASP A N 1
ATOM 806 C CA . ASP A 1 103 ? -0.810 -6.218 -2.659 1.00 93.94 103 ASP A CA 1
ATOM 807 C C . ASP A 1 103 ? -2.019 -6.011 -1.746 1.00 93.94 103 ASP A C 1
ATOM 809 O O . ASP A 1 103 ? -2.857 -6.906 -1.601 1.00 93.94 103 ASP A O 1
ATOM 813 N N . ILE A 1 104 ? -2.071 -4.860 -1.078 1.00 95.31 104 ILE A N 1
ATOM 814 C CA . ILE A 1 104 ? -3.143 -4.503 -0.140 1.00 95.31 104 ILE A CA 1
ATOM 815 C C . ILE A 1 104 ? -4.065 -3.410 -0.692 1.00 95.31 104 ILE A C 1
ATOM 817 O O . ILE A 1 104 ? -4.927 -2.911 0.031 1.00 95.31 104 ILE A O 1
ATOM 821 N N . SER A 1 105 ? -3.878 -3.008 -1.948 1.00 93.31 105 SER A N 1
ATOM 822 C CA . SER A 1 105 ? -4.504 -1.819 -2.532 1.00 93.31 105 SER A CA 1
ATOM 823 C C . SER A 1 105 ? -6.021 -1.835 -2.480 1.00 93.31 105 SER A C 1
ATOM 825 O O . SER A 1 105 ? -6.622 -0.820 -2.140 1.00 93.31 105 SER A O 1
ATOM 827 N N . GLU A 1 106 ? -6.644 -2.971 -2.782 1.00 92.06 106 GLU A N 1
ATOM 828 C CA . GLU A 1 106 ? -8.098 -3.110 -2.790 1.00 92.06 106 GLU A CA 1
ATOM 829 C C . GLU A 1 106 ? -8.682 -3.010 -1.376 1.00 92.06 106 GLU A C 1
ATOM 831 O O . GLU A 1 106 ? -9.690 -2.333 -1.172 1.00 92.06 106 GLU A O 1
ATOM 836 N N . HIS A 1 107 ? -8.016 -3.612 -0.383 1.00 93.56 107 HIS A N 1
ATOM 837 C CA . HIS A 1 107 ? -8.435 -3.529 1.023 1.00 93.56 107 HIS A CA 1
ATOM 838 C C . HIS A 1 107 ? -8.314 -2.105 1.552 1.00 93.56 107 HIS A C 1
ATOM 840 O O . HIS A 1 107 ? -9.208 -1.616 2.238 1.00 93.56 107 HIS A O 1
ATOM 846 N N . VAL A 1 108 ? -7.226 -1.418 1.200 1.00 93.94 108 VAL A N 1
ATOM 847 C CA . VAL A 1 108 ? -7.006 -0.025 1.595 1.00 93.94 108 VAL A CA 1
ATOM 848 C C . VAL A 1 108 ? -7.999 0.901 0.904 1.00 93.94 108 VAL A C 1
ATOM 850 O O . VAL A 1 108 ? -8.545 1.781 1.559 1.00 93.94 108 VAL A O 1
ATOM 853 N N . LEU A 1 109 ? -8.273 0.698 -0.386 1.00 92.62 109 LEU A N 1
ATOM 854 C CA . LEU A 1 109 ? -9.273 1.473 -1.116 1.00 92.62 109 LEU A CA 1
ATOM 855 C C . LEU A 1 109 ? -10.650 1.353 -0.452 1.00 92.62 109 LEU A C 1
ATOM 857 O O . LEU A 1 109 ? -11.265 2.376 -0.160 1.00 92.62 109 LEU A O 1
ATOM 861 N N . ALA A 1 110 ? -11.097 0.128 -0.165 1.00 90.81 110 ALA A N 1
ATOM 862 C CA . ALA A 1 110 ? -12.378 -0.114 0.491 1.00 90.81 110 ALA A CA 1
ATOM 863 C C . ALA A 1 110 ?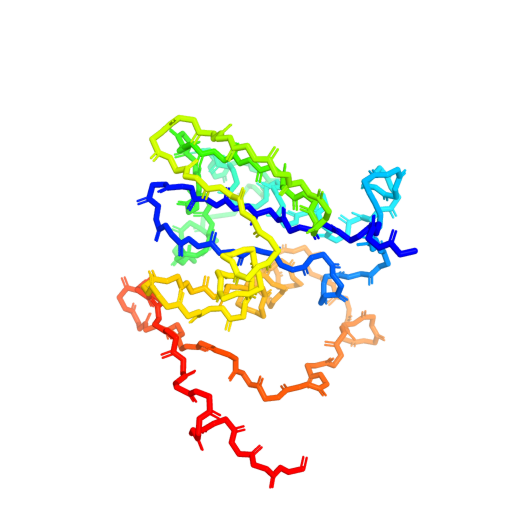 -12.441 0.528 1.889 1.00 90.81 110 ALA A C 1
ATOM 865 O O . ALA A 1 110 ? -13.420 1.199 2.217 1.00 90.81 110 ALA A O 1
ATOM 866 N N . ALA A 1 111 ? -11.380 0.377 2.690 1.00 91.12 111 ALA A N 1
ATOM 867 C CA . ALA A 1 111 ? -11.288 0.970 4.024 1.00 91.12 111 ALA A CA 1
ATOM 868 C C . ALA A 1 111 ? -11.321 2.508 3.987 1.00 91.12 111 ALA A C 1
ATOM 870 O O . ALA A 1 111 ? -11.998 3.145 4.790 1.00 91.12 111 ALA A O 1
ATOM 871 N N . VAL A 1 112 ? -10.622 3.117 3.027 1.00 91.00 112 VAL A N 1
ATOM 872 C CA . VAL A 1 112 ? -10.593 4.572 2.822 1.00 91.00 112 VAL A CA 1
ATOM 873 C C . VAL A 1 112 ? -11.955 5.087 2.362 1.00 91.00 112 VAL A C 1
ATOM 875 O O . VAL A 1 112 ? -12.440 6.080 2.900 1.00 91.00 112 VAL A O 1
ATOM 878 N N . GLU A 1 113 ? -12.591 4.429 1.392 1.00 90.50 113 GLU A N 1
ATOM 879 C CA . GLU A 1 113 ? -13.918 4.828 0.914 1.00 90.50 113 GLU A CA 1
ATOM 880 C C . GLU A 1 113 ? -14.975 4.765 2.025 1.00 90.50 113 GLU A C 1
ATOM 882 O O . GLU A 1 113 ? -15.829 5.651 2.098 1.00 90.50 113 GLU A O 1
ATOM 887 N N . ASP A 1 114 ? -14.900 3.769 2.914 1.00 88.69 114 ASP A N 1
ATOM 888 C CA . ASP A 1 114 ? -15.756 3.690 4.102 1.00 88.69 114 ASP A CA 1
ATOM 889 C C . ASP A 1 114 ? -15.424 4.788 5.125 1.00 88.69 114 ASP A C 1
ATOM 891 O O . ASP A 1 114 ? -16.305 5.548 5.531 1.00 88.69 114 ASP A O 1
ATOM 895 N N . PHE A 1 115 ? -14.147 4.932 5.497 1.00 87.12 115 PHE A N 1
ATOM 896 C CA . PHE A 1 115 ? -13.707 5.884 6.522 1.00 87.12 115 PHE A CA 1
ATOM 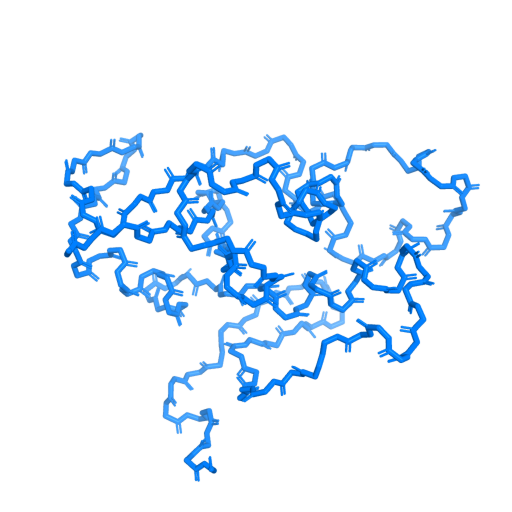897 C C . PHE A 1 115 ? -14.042 7.335 6.173 1.00 87.12 115 PHE A C 1
ATOM 899 O O . PHE A 1 115 ? -14.500 8.094 7.027 1.00 87.12 115 PHE A O 1
ATOM 906 N N . PHE A 1 116 ? -13.815 7.725 4.919 1.00 86.38 116 PHE A N 1
ATOM 907 C CA . PHE A 1 116 ? -14.090 9.077 4.436 1.00 86.38 116 PHE A CA 1
ATOM 908 C C . PHE A 1 116 ? -15.509 9.242 3.883 1.00 86.38 116 PHE A C 1
ATOM 910 O O . PHE A 1 116 ? -15.829 10.305 3.358 1.00 86.38 116 PHE A O 1
ATOM 917 N N . GLN A 1 117 ? -16.362 8.220 4.031 1.00 88.25 117 GLN A N 1
ATOM 918 C CA . GLN A 1 117 ? -17.770 8.249 3.632 1.00 88.25 117 GLN A CA 1
ATOM 919 C C . GLN A 1 117 ? -17.960 8.655 2.164 1.00 88.25 117 GLN A C 1
ATOM 921 O O . GLN A 1 117 ? -18.858 9.428 1.828 1.00 88.25 117 GLN A O 1
ATOM 926 N N . ILE A 1 118 ? -17.107 8.125 1.281 1.00 87.94 118 ILE A N 1
ATOM 927 C CA . ILE A 1 118 ? -17.181 8.392 -0.155 1.00 87.94 118 ILE A CA 1
ATOM 928 C C . ILE A 1 118 ? -18.524 7.866 -0.692 1.00 87.94 118 ILE A C 1
ATOM 930 O O . ILE A 1 118 ? -18.816 6.672 -0.500 1.00 87.94 118 ILE A O 1
ATOM 934 N N . PRO A 1 119 ? -19.339 8.720 -1.350 1.00 89.19 119 PRO A N 1
ATOM 935 C CA . PRO A 1 119 ? -20.627 8.323 -1.908 1.00 89.19 119 PRO A CA 1
ATOM 936 C C . PRO A 1 119 ? -20.484 7.151 -2.870 1.00 89.19 119 PRO A C 1
ATOM 938 O O . PRO A 1 119 ? -19.528 7.094 -3.637 1.00 89.19 119 PRO A O 1
ATOM 941 N N . GLU A 1 120 ? -21.452 6.235 -2.875 1.00 85.88 120 GLU A N 1
ATOM 942 C CA . GLU A 1 120 ? -21.416 5.047 -3.738 1.00 85.88 120 GLU A CA 1
ATOM 943 C C . GLU A 1 120 ? -21.283 5.395 -5.231 1.00 85.88 120 GLU A C 1
ATOM 945 O O . GLU A 1 120 ? -20.568 4.703 -5.948 1.00 85.88 120 GLU A O 1
ATOM 950 N N . SER A 1 121 ? -21.873 6.513 -5.675 1.00 89.06 121 SER A N 1
ATOM 951 C CA . SER A 1 121 ? -21.727 7.040 -7.043 1.00 89.06 121 SER A CA 1
ATOM 952 C C . SER A 1 121 ? -20.288 7.375 -7.427 1.00 89.06 121 SER A C 1
ATOM 954 O O . SER A 1 121 ? -19.942 7.348 -8.606 1.00 89.06 121 SER A O 1
ATOM 956 N N . ASP A 1 122 ? -19.467 7.697 -6.430 1.00 85.56 122 ASP A N 1
ATOM 957 C CA . ASP A 1 122 ? -18.094 8.146 -6.606 1.00 85.56 122 ASP A CA 1
ATOM 958 C C . ASP A 1 122 ? -17.108 7.013 -6.305 1.00 85.56 122 ASP A C 1
ATOM 960 O O . ASP A 1 122 ? -15.915 7.152 -6.579 1.00 85.56 122 ASP A O 1
ATOM 964 N N . ARG A 1 123 ? -17.568 5.883 -5.747 1.00 85.81 123 ARG A N 1
ATOM 965 C CA . ARG A 1 123 ? -16.721 4.721 -5.452 1.00 85.81 123 ARG A CA 1
ATOM 966 C C . ARG A 1 123 ? -16.190 4.096 -6.729 1.00 85.81 123 ARG A C 1
ATOM 968 O O . ARG A 1 123 ? -16.862 4.041 -7.759 1.00 85.81 123 ARG A O 1
ATOM 975 N N . ARG A 1 124 ? -14.951 3.612 -6.666 1.00 76.56 124 ARG A N 1
ATOM 976 C CA . ARG A 1 124 ? -14.352 2.939 -7.819 1.00 76.56 124 ARG A CA 1
ATOM 977 C C . ARG A 1 124 ? -14.765 1.472 -7.830 1.00 76.56 124 ARG A C 1
ATOM 979 O O . ARG A 1 124 ? -14.536 0.782 -6.839 1.00 76.56 124 ARG A O 1
ATOM 986 N N . PRO A 1 125 ? -15.304 0.959 -8.949 1.00 72.56 125 PRO A N 1
ATOM 987 C CA . PRO A 1 125 ? -15.520 -0.469 -9.071 1.00 72.56 125 PRO A CA 1
ATOM 988 C C . PRO A 1 125 ? -14.166 -1.176 -9.018 1.00 72.56 125 PRO A C 1
ATOM 990 O O . PRO A 1 125 ? -13.205 -0.766 -9.679 1.00 72.56 125 PRO A O 1
ATOM 993 N N . ILE A 1 126 ? -14.098 -2.260 -8.250 1.00 68.00 126 ILE A N 1
ATOM 994 C CA . ILE A 1 126 ? -12.948 -3.160 -8.268 1.00 68.00 126 ILE A CA 1
ATOM 995 C C . ILE A 1 126 ? -13.002 -3.903 -9.610 1.00 68.00 126 ILE A C 1
ATOM 997 O O . ILE A 1 126 ? -13.659 -4.926 -9.755 1.00 68.00 126 ILE A O 1
ATOM 1001 N N . ALA A 1 127 ? -12.366 -3.327 -10.630 1.00 63.25 127 ALA A N 1
ATOM 1002 C CA . ALA A 1 127 ? -12.420 -3.800 -12.016 1.00 63.25 127 ALA A CA 1
ATOM 1003 C C . ALA A 1 127 ? -11.500 -5.006 -12.295 1.00 63.25 127 ALA A C 1
ATOM 1005 O O . ALA A 1 127 ? -11.278 -5.362 -13.451 1.00 63.25 127 ALA A O 1
ATOM 1006 N N . ARG A 1 128 ? -10.899 -5.592 -11.256 1.00 70.38 128 ARG A N 1
ATOM 1007 C CA . ARG A 1 128 ? -9.947 -6.703 -11.345 1.00 70.38 128 ARG A CA 1
ATOM 1008 C C . ARG A 1 128 ? -10.253 -7.738 -10.264 1.00 70.38 128 ARG A C 1
ATOM 1010 O O . ARG A 1 128 ? -10.795 -7.364 -9.225 1.00 70.38 128 ARG A O 1
ATOM 1017 N N . PRO A 1 129 ? -9.890 -9.014 -10.465 1.00 77.50 129 PRO A N 1
ATOM 1018 C CA . PRO A 1 129 ? -9.958 -9.993 -9.393 1.00 77.50 129 PRO A CA 1
ATOM 1019 C C . PRO A 1 129 ? -9.118 -9.533 -8.204 1.00 77.50 129 PRO A C 1
ATOM 1021 O O . PRO A 1 129 ? -8.046 -8.949 -8.389 1.00 77.50 129 PRO A O 1
ATOM 1024 N N . LEU A 1 130 ? -9.598 -9.818 -6.993 1.00 81.56 130 LEU A N 1
ATOM 1025 C CA . LEU A 1 130 ? -8.849 -9.525 -5.777 1.00 81.56 130 LEU A CA 1
ATOM 1026 C C . LEU A 1 130 ? -7.479 -10.207 -5.836 1.00 81.56 130 LEU A C 1
ATOM 1028 O O . LEU A 1 130 ? -7.361 -11.383 -6.183 1.00 81.56 130 LEU A O 1
ATOM 1032 N N . ARG A 1 131 ? -6.436 -9.462 -5.469 1.00 87.25 131 ARG A N 1
ATOM 1033 C CA . ARG A 1 131 ? -5.060 -9.976 -5.408 1.00 87.25 131 ARG A CA 1
ATOM 1034 C C . ARG A 1 131 ? -4.698 -10.550 -4.048 1.00 87.25 131 ARG A C 1
ATOM 1036 O O . ARG A 1 131 ? -3.667 -11.210 -3.914 1.00 87.25 131 ARG A O 1
ATOM 1043 N N . SER A 1 132 ? -5.522 -10.304 -3.039 1.00 91.50 132 SER A N 1
ATOM 1044 C CA . SER A 1 132 ? -5.271 -10.727 -1.670 1.00 91.50 132 SER A CA 1
ATOM 1045 C C . SER A 1 132 ? -6.559 -10.875 -0.862 1.00 91.50 132 SER A C 1
ATOM 1047 O O . SER A 1 132 ? -7.599 -10.310 -1.197 1.00 91.50 132 SER A O 1
ATOM 1049 N N . VAL A 1 133 ? -6.472 -11.621 0.238 1.00 92.44 133 VAL A N 1
ATOM 1050 C CA . VAL A 1 133 ? -7.549 -11.816 1.215 1.00 92.44 133 VAL A CA 1
ATOM 1051 C C . VAL A 1 133 ? -7.177 -11.120 2.515 1.00 92.44 133 VAL A C 1
ATOM 1053 O O . VAL A 1 133 ? -6.100 -11.379 3.057 1.00 92.44 133 VAL A O 1
ATOM 1056 N N . LEU A 1 134 ? -8.082 -10.289 3.033 1.00 92.31 134 LEU A N 1
ATOM 1057 C CA . LEU A 1 134 ? -8.039 -9.784 4.401 1.00 92.31 134 LEU A CA 1
ATOM 1058 C C . LEU A 1 134 ? -8.753 -10.776 5.324 1.00 92.31 134 LEU A C 1
ATOM 1060 O O . LEU A 1 134 ? -9.949 -11.029 5.187 1.00 92.31 134 LEU A O 1
ATOM 1064 N N . HIS A 1 135 ? -8.003 -11.355 6.254 1.00 91.88 135 HIS A N 1
ATOM 1065 C CA . HIS A 1 135 ? -8.507 -12.303 7.242 1.00 91.88 135 HIS A CA 1
ATOM 1066 C C . HIS A 1 135 ? -9.133 -11.561 8.436 1.00 91.88 135 HIS A C 1
ATOM 1068 O O . HIS A 1 135 ? -8.732 -10.431 8.729 1.00 91.88 135 HIS A O 1
ATOM 1074 N N . PRO A 1 136 ? -10.067 -12.186 9.182 1.00 87.81 136 PRO A N 1
ATOM 1075 C CA . PRO A 1 136 ? -10.695 -11.568 10.358 1.00 87.81 136 PRO A CA 1
ATOM 1076 C C . PRO A 1 136 ? -9.718 -11.156 11.470 1.00 87.81 136 PRO A C 1
ATOM 1078 O O . PRO A 1 136 ? -10.033 -10.286 12.274 1.00 87.81 136 PRO A O 1
ATOM 1081 N N . ASP A 1 137 ? -8.536 -11.773 11.521 1.00 88.62 137 ASP A N 1
ATOM 1082 C CA . ASP A 1 137 ? -7.453 -11.443 12.457 1.00 88.62 137 ASP A CA 1
ATOM 1083 C C . ASP A 1 137 ? -6.601 -10.236 12.004 1.00 88.62 137 ASP A C 1
ATOM 1085 O O . ASP A 1 137 ? -5.636 -9.862 12.672 1.00 88.62 137 ASP A O 1
ATOM 1089 N N . GLY A 1 138 ? -6.934 -9.627 10.862 1.00 88.38 138 GLY A N 1
ATOM 1090 C CA . GLY A 1 138 ? -6.216 -8.500 10.276 1.00 88.38 138 GLY A CA 1
ATOM 1091 C C . GLY A 1 138 ? -4.986 -8.883 9.452 1.00 88.38 138 GLY A C 1
ATOM 1092 O O . GLY A 1 138 ? -4.276 -7.998 8.954 1.00 88.38 138 GLY A O 1
ATOM 1093 N N . ARG A 1 139 ? -4.697 -10.175 9.275 1.00 92.12 139 ARG A N 1
ATOM 1094 C CA . ARG A 1 139 ? -3.660 -10.640 8.348 1.00 92.12 139 ARG A CA 1
ATOM 1095 C C . ARG A 1 139 ? -4.124 -10.444 6.906 1.00 92.12 139 ARG A C 1
ATOM 1097 O O . ARG A 1 139 ? -5.300 -10.608 6.605 1.00 92.12 139 ARG A O 1
ATOM 1104 N N . VAL A 1 140 ? -3.193 -10.140 6.003 1.00 93.12 140 VAL A N 1
ATOM 1105 C CA . VAL A 1 140 ? -3.464 -10.106 4.560 1.00 93.12 140 VAL A CA 1
ATOM 1106 C C . VAL A 1 140 ? -2.587 -11.143 3.875 1.00 93.12 140 VAL A C 1
ATOM 1108 O O . VAL A 1 140 ? -1.397 -11.232 4.173 1.00 93.12 140 VAL A O 1
ATOM 1111 N N . THR A 1 141 ? -3.166 -11.954 2.993 1.00 92.38 141 THR A N 1
ATOM 1112 C CA . THR A 1 141 ? -2.429 -12.968 2.222 1.00 92.38 141 THR A CA 1
ATOM 1113 C C . THR A 1 141 ? -2.665 -12.797 0.739 1.00 92.38 141 THR A C 1
ATOM 1115 O O . THR A 1 141 ? -3.810 -12.612 0.332 1.00 92.38 141 THR A O 1
ATOM 1118 N N . ALA A 1 142 ? -1.611 -12.920 -0.065 1.00 90.12 142 ALA A N 1
ATOM 1119 C CA . ALA A 1 142 ? -1.737 -12.930 -1.515 1.00 90.12 142 ALA A CA 1
ATOM 1120 C C . ALA A 1 142 ? -2.607 -14.110 -1.978 1.00 90.12 142 ALA A C 1
ATOM 1122 O O . ALA A 1 142 ? -2.507 -15.214 -1.442 1.00 90.12 142 ALA A O 1
ATOM 1123 N N . ILE A 1 143 ? -3.452 -13.858 -2.975 1.00 86.62 143 ILE A N 1
ATOM 1124 C CA . ILE A 1 143 ? -4.119 -14.896 -3.758 1.00 86.62 143 ILE A CA 1
ATOM 1125 C C . ILE A 1 143 ? -3.136 -15.287 -4.870 1.00 86.62 143 ILE A C 1
ATOM 1127 O O . ILE A 1 143 ? -2.685 -14.385 -5.597 1.00 86.62 143 ILE A O 1
ATOM 1131 N N . PRO A 1 144 ? -2.763 -16.578 -4.989 1.00 78.31 144 PRO A N 1
ATOM 1132 C CA . PRO A 1 144 ? -1.886 -17.057 -6.054 1.00 78.31 144 PRO A CA 1
ATOM 1133 C C . PRO A 1 144 ? -2.399 -16.627 -7.426 1.00 78.31 144 PRO A C 1
ATOM 1135 O O . PRO A 1 144 ? -3.604 -16.609 -7.648 1.00 78.31 144 PRO A O 1
ATOM 1138 N N . VAL A 1 145 ? -1.497 -16.267 -8.344 1.00 71.31 145 VAL A N 1
ATOM 1139 C CA . VAL A 1 145 ? -1.872 -15.739 -9.670 1.00 71.31 145 VAL A CA 1
ATOM 1140 C C . VAL A 1 145 ? -2.794 -16.704 -10.423 1.00 71.31 145 VAL A C 1
ATOM 1142 O O . VAL A 1 145 ? -3.785 -16.259 -10.996 1.00 71.31 145 VAL A O 1
ATOM 1145 N N . ASP A 1 146 ? -2.525 -18.006 -10.333 1.00 69.81 146 ASP A N 1
ATOM 1146 C CA . ASP A 1 146 ? -3.320 -19.062 -10.974 1.00 69.81 146 ASP A CA 1
ATOM 1147 C C . ASP A 1 146 ? -4.750 -19.168 -10.410 1.00 69.81 146 ASP A C 1
ATOM 1149 O O . ASP A 1 146 ? -5.677 -19.556 -11.119 1.00 69.81 146 ASP A O 1
ATOM 1153 N N . ASP A 1 147 ? -4.951 -18.740 -9.160 1.00 63.25 147 ASP A N 1
ATOM 1154 C CA . ASP A 1 147 ? -6.238 -18.771 -8.458 1.00 63.25 147 ASP A CA 1
ATOM 1155 C C . ASP A 1 147 ? -7.049 -17.475 -8.640 1.00 63.25 147 ASP A C 1
ATOM 1157 O O . ASP A 1 147 ? -8.179 -17.373 -8.159 1.00 63.25 147 ASP A O 1
ATOM 1161 N N . ARG A 1 148 ? -6.506 -16.464 -9.339 1.00 67.38 148 ARG A N 1
ATOM 1162 C CA . ARG A 1 148 ? -7.176 -15.161 -9.541 1.00 67.38 148 ARG A CA 1
ATOM 1163 C C . ARG A 1 148 ? -8.323 -15.211 -10.556 1.00 67.38 148 ARG A C 1
ATOM 1165 O O . ARG A 1 148 ? -9.010 -14.210 -10.714 1.00 67.38 148 ARG A O 1
ATOM 1172 N N . GLY A 1 149 ? -8.567 -16.358 -11.191 1.00 55.94 149 GLY A N 1
ATOM 1173 C CA . GLY A 1 149 ? -9.643 -16.552 -12.160 1.00 55.94 149 GLY A CA 1
ATOM 1174 C C . GLY A 1 149 ? -9.368 -15.836 -13.486 1.00 55.94 149 GLY A C 1
ATOM 1175 O O . GLY A 1 149 ? -9.319 -14.612 -13.557 1.00 55.94 149 GLY A O 1
ATOM 1176 N N . ALA A 1 150 ? -9.223 -16.607 -14.564 1.00 46.28 150 ALA A N 1
ATOM 1177 C CA . ALA A 1 150 ? -9.359 -16.083 -15.918 1.00 46.28 150 ALA A CA 1
ATOM 1178 C C . ALA A 1 150 ? -10.851 -15.799 -16.166 1.00 46.28 150 ALA A C 1
ATOM 1180 O O . ALA A 1 150 ? -11.602 -16.705 -16.529 1.00 46.28 150 ALA A O 1
ATOM 1181 N N . GLY A 1 151 ? -11.282 -14.574 -15.868 1.00 40.59 151 GLY A N 1
ATOM 1182 C CA . GLY A 1 151 ? -12.625 -14.055 -16.137 1.00 40.59 151 GLY A CA 1
ATOM 1183 C C . GLY A 1 151 ? -12.563 -12.882 -17.094 1.00 40.59 151 GLY A C 1
ATOM 1184 O O . GLY A 1 151 ? -11.781 -11.952 -16.799 1.00 40.59 151 GLY A O 1
#

Sequence (151 aa):
MGEYFKVFNLDRREVLDPSLLGQGLKPGDLGRNERLMMALTYLLARSGTLSGTRRHQQDPMFGRWSGQRITMVGDAFSGSTGELSWDEDTWTSRAEGSGNWVDISEHVLAAVEDFFQIPESDRRPIARPLRSVLHPDGRVTAIPVDDRGAG

Organism: NCBI:txid394095

Foldseek 3Di:
DWFAKWKAFPVQLEIAHLVLQAPDRHPVCCVVRPRNVLLCCQCQDDDPPPPPDPPLVLQLRGVVSHPTDMDMDILCDAADDVPDGDDNVVRVQSNLQHPVHAYCHVVSLVSSCVVVVPDPVRRDPPPFQDQWDQDSVSDIHGDPPVRSDPD

Radius of gyration: 15.26 Å; chains: 1; bounding box: 42×35×39 Å

Secondary structure (DSSP, 8-state):
----EEEEETTTTEEE-HHHHSS-SSGGGGGG-HHHHHHHHHHH--STTSSS-GGGGG-TTTTTTTTS-EEEEETT--EEETTEEE-HHHHHHHHTT-TT-EE-HHHHHHHHHHHTT--GGGSPP--S--SEEE-TTS-EEEPPGGGG---

pLDDT: mean 84.06, std 12.54, range [40.59, 97.0]